Protein AF-A0A832HUF1-F1 (afdb_monomer_lite)

Foldseek 3Di:
DDPVLVVVLVVCCVPPVVLSVLSVVVVVVPPLSVLVVVLCVVQVNDPVCSQVDPPCVPPCNVVRPRDDPDPPPPPDD

pLDDT: mean 89.27, std 15.52, range [40.25, 98.38]

Secondary structure (DSSP, 8-state):
--HHHHHHHHHHHHH-GGGHHHHHHHHTT-HHHHHHHHHHHHTTT-HHHHHH---TT-TTGGG-TT-----------

Sequence (77 aa):
MTDKQKSALAYVEKYFPKYVGILKRAYKGHKISAIKAKCLDCCNFDRISVRECRAERCPLWAVRPYQSKGKGDDETA

Radius of gyration: 15.05 Å; chains: 1; bounding box: 36×25×49 Å

Structure (mmCIF, N/CA/C/O backbone):
data_AF-A0A832HUF1-F1
#
_entry.id   AF-A0A832HUF1-F1
#
loop_
_atom_site.group_PDB
_atom_site.id
_atom_site.type_symbol
_atom_site.label_atom_id
_atom_site.label_alt_id
_atom_site.label_comp_id
_atom_site.label_asym_id
_atom_site.label_entity_id
_atom_site.label_seq_id
_atom_site.pdbx_PDB_ins_code
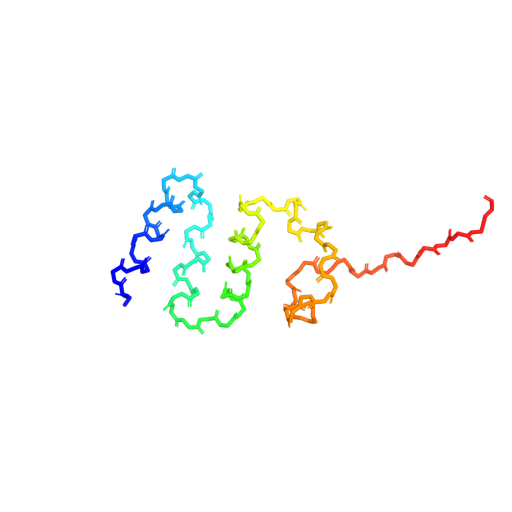_atom_site.Cartn_x
_atom_site.Cartn_y
_atom_site.Cartn_z
_atom_site.occupancy
_atom_site.B_iso_or_equiv
_atom_site.auth_seq_id
_atom_site.auth_comp_id
_atom_site.auth_asym_id
_atom_site.auth_atom_id
_atom_site.pdbx_PDB_model_num
ATOM 1 N N . MET A 1 1 ? -14.150 -0.025 10.958 1.00 85.81 1 MET A N 1
ATOM 2 C CA . MET A 1 1 ? -12.678 -0.138 10.850 1.00 85.81 1 MET A CA 1
ATOM 3 C C . MET A 1 1 ? -12.202 -0.907 12.075 1.00 85.81 1 MET A C 1
ATOM 5 O O . MET A 1 1 ? -12.598 -0.525 13.170 1.00 85.81 1 MET A O 1
ATOM 9 N N . THR A 1 2 ? -11.472 -2.010 11.908 1.00 95.94 2 THR A N 1
ATOM 10 C CA . THR A 1 2 ? -11.022 -2.871 13.024 1.00 95.94 2 THR A CA 1
ATOM 11 C C . THR A 1 2 ? -9.850 -2.241 13.781 1.00 95.94 2 THR A C 1
ATOM 13 O O . THR A 1 2 ? -9.194 -1.340 13.257 1.00 95.94 2 THR A O 1
ATOM 16 N N . ASP A 1 3 ? -9.528 -2.715 14.987 1.00 96.94 3 ASP A N 1
ATOM 17 C CA . ASP A 1 3 ? -8.404 -2.156 15.760 1.00 96.94 3 ASP A CA 1
ATOM 18 C C . ASP A 1 3 ? -7.052 -2.356 15.070 1.00 96.94 3 ASP A C 1
ATOM 20 O O . ASP A 1 3 ? -6.214 -1.454 15.063 1.00 96.94 3 ASP A O 1
ATOM 24 N N . LYS A 1 4 ? -6.883 -3.473 14.352 1.00 96.00 4 LYS A N 1
ATOM 25 C CA . LYS A 1 4 ? -5.707 -3.704 13.499 1.00 96.00 4 LYS A CA 1
ATOM 26 C C . LYS A 1 4 ? -5.581 -2.636 12.408 1.00 96.00 4 LYS A C 1
ATOM 28 O O . LYS A 1 4 ? -4.494 -2.121 12.163 1.00 96.00 4 LYS A O 1
ATOM 33 N N . GLN A 1 5 ? -6.699 -2.259 11.782 1.00 96.56 5 GLN A N 1
ATOM 34 C CA . GLN A 1 5 ? -6.720 -1.203 10.767 1.00 96.56 5 GLN A CA 1
ATOM 35 C C . GLN A 1 5 ? -6.403 0.174 11.367 1.00 96.56 5 GLN A C 1
ATOM 37 O O . GLN A 1 5 ? -5.690 0.949 10.733 1.00 96.56 5 GLN A O 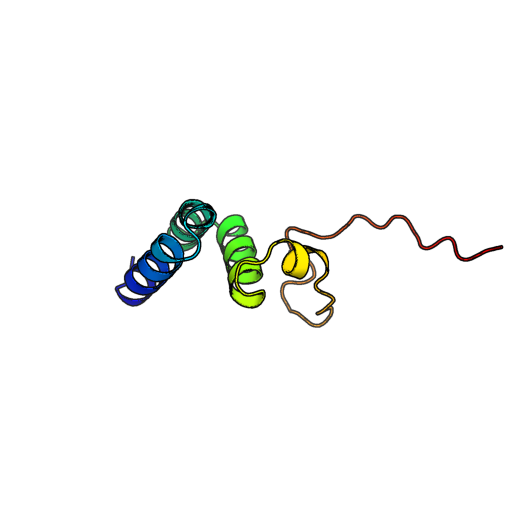1
ATOM 42 N N . LYS A 1 6 ? -6.874 0.470 12.589 1.00 97.38 6 LYS A N 1
ATOM 43 C CA . LYS A 1 6 ? -6.526 1.710 13.307 1.00 97.38 6 LYS A CA 1
ATOM 44 C C . LYS A 1 6 ? -5.030 1.772 13.620 1.00 97.38 6 LYS A C 1
ATOM 46 O O . LYS A 1 6 ? -4.403 2.785 13.334 1.00 97.38 6 LYS A O 1
ATOM 51 N N . SER A 1 7 ? -4.449 0.684 14.131 1.00 97.62 7 SER A N 1
ATOM 52 C CA . SER A 1 7 ? -3.012 0.604 14.429 1.00 97.62 7 SER A CA 1
ATOM 53 C C . SER A 1 7 ? -2.158 0.808 13.177 1.00 97.62 7 SER A C 1
ATOM 55 O O . SER A 1 7 ? -1.204 1.582 13.197 1.00 97.62 7 SER A O 1
ATOM 57 N N . ALA A 1 8 ? -2.516 0.155 12.069 1.00 96.06 8 ALA A N 1
ATOM 58 C CA . ALA A 1 8 ? -1.830 0.345 10.794 1.00 96.06 8 ALA A CA 1
ATOM 59 C C . ALA A 1 8 ? -1.962 1.790 10.284 1.00 96.06 8 ALA A C 1
ATOM 61 O O . ALA A 1 8 ? -1.006 2.356 9.760 1.00 96.06 8 ALA A O 1
ATOM 62 N N . LEU A 1 9 ? -3.133 2.412 10.463 1.00 97.62 9 LEU A N 1
ATOM 63 C CA . LEU A 1 9 ? -3.343 3.803 10.080 1.00 97.62 9 LEU A CA 1
ATOM 64 C C . LEU A 1 9 ? -2.480 4.762 10.908 1.00 97.62 9 LEU A C 1
ATOM 66 O O . LEU A 1 9 ? -1.867 5.644 10.321 1.00 97.62 9 LEU A O 1
ATOM 70 N N . ALA A 1 10 ? -2.383 4.554 12.223 1.00 98.06 10 ALA A N 1
ATOM 71 C CA . ALA A 1 10 ? -1.542 5.356 13.112 1.00 98.06 10 ALA A CA 1
ATOM 72 C C . ALA A 1 10 ? -0.047 5.232 12.767 1.00 98.06 10 ALA A C 1
ATOM 74 O O . ALA A 1 10 ? 0.675 6.227 12.766 1.00 98.06 10 ALA A O 1
ATOM 75 N N . TYR A 1 11 ? 0.415 4.028 12.409 1.00 97.38 11 TYR A N 1
ATOM 76 C CA . TYR A 1 11 ? 1.780 3.817 11.919 1.00 97.38 11 TYR A CA 1
ATOM 77 C C . TYR A 1 11 ? 2.050 4.630 10.645 1.00 97.38 11 TYR A C 1
ATOM 79 O O . TYR A 1 11 ? 3.013 5.394 10.580 1.00 97.38 11 TYR A O 1
ATOM 87 N N . VAL A 1 12 ? 1.167 4.529 9.648 1.00 97.88 12 VAL A N 1
ATOM 88 C CA . VAL A 1 12 ? 1.313 5.280 8.392 1.00 97.88 12 VAL A CA 1
ATOM 89 C C . VAL A 1 12 ? 1.168 6.782 8.611 1.00 97.88 12 VAL A C 1
ATOM 91 O O . VAL A 1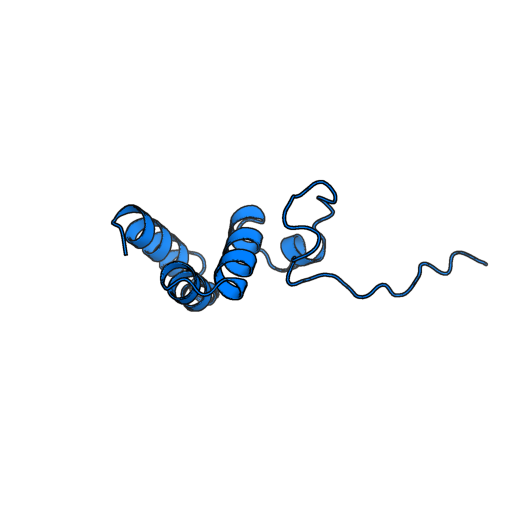 12 ? 1.872 7.549 7.975 1.00 97.88 12 VAL A O 1
ATOM 94 N N . GLU A 1 13 ? 0.311 7.227 9.522 1.00 97.94 13 GLU A N 1
ATOM 95 C CA . GLU A 1 13 ? 0.184 8.643 9.871 1.00 97.94 13 GLU A CA 1
ATOM 96 C C . GLU A 1 13 ? 1.463 9.202 10.494 1.00 97.94 13 GLU A C 1
ATOM 98 O O . GLU A 1 13 ? 1.884 10.298 10.131 1.00 97.94 13 GLU A O 1
ATOM 103 N N . LYS A 1 14 ? 2.129 8.419 11.348 1.00 98.38 14 LYS A N 1
ATOM 104 C CA . LYS A 1 14 ? 3.389 8.806 11.987 1.00 98.38 14 LYS A CA 1
ATOM 105 C C . LYS A 1 14 ? 4.571 8.851 11.015 1.00 98.38 14 LYS A C 1
ATOM 107 O O . LYS A 1 14 ? 5.349 9.797 11.063 1.00 98.38 14 LYS A O 1
ATOM 112 N N . TYR A 1 15 ? 4.733 7.831 10.171 1.00 98.06 15 TYR A N 1
ATOM 113 C CA . TYR A 1 15 ? 5.946 7.667 9.351 1.00 98.06 15 TYR A CA 1
ATOM 114 C C . TYR A 1 15 ? 5.765 8.070 7.885 1.00 98.06 15 TYR A C 1
ATOM 116 O O . TYR A 1 15 ? 6.713 8.510 7.240 1.00 98.06 15 TYR A O 1
ATOM 124 N N . PHE A 1 16 ? 4.549 7.954 7.349 1.00 97.56 16 PHE A N 1
ATOM 125 C CA . PHE A 1 16 ? 4.251 8.186 5.935 1.00 97.56 16 PHE A CA 1
ATOM 126 C C . PHE A 1 16 ? 2.934 8.967 5.731 1.00 97.56 16 PHE A C 1
ATOM 128 O O . PHE A 1 16 ? 2.044 8.513 4.995 1.00 97.56 16 PHE A O 1
ATOM 135 N N . PRO A 1 17 ? 2.780 10.162 6.342 1.00 97.44 17 PRO A N 1
ATOM 136 C CA . PRO A 1 17 ? 1.500 10.876 6.444 1.00 97.44 17 PRO A CA 1
ATOM 137 C C . PRO A 1 17 ? 0.821 11.122 5.088 1.00 97.44 17 PRO A C 1
ATOM 139 O O . PRO A 1 17 ? -0.405 11.080 4.965 1.00 97.44 17 PRO A O 1
ATOM 142 N N . LYS A 1 18 ? 1.618 11.278 4.024 1.00 97.06 18 LYS A N 1
ATOM 143 C CA . LYS A 1 18 ? 1.153 11.433 2.638 1.00 97.06 18 LYS A CA 1
ATOM 144 C C . LYS A 1 18 ? 0.235 10.302 2.155 1.00 97.06 18 LYS A C 1
ATOM 146 O O . LYS A 1 18 ? -0.606 10.533 1.286 1.00 97.06 18 LYS A O 1
ATOM 151 N N . TYR A 1 19 ? 0.376 9.087 2.683 1.00 97.19 19 TYR A N 1
ATOM 152 C CA . TYR A 1 19 ? -0.395 7.924 2.235 1.00 97.19 19 TYR A CA 1
ATOM 153 C C . TYR A 1 19 ? -1.599 7.605 3.127 1.00 97.19 19 TYR A C 1
ATOM 155 O O . TYR A 1 19 ? -2.394 6.736 2.780 1.00 97.19 19 TYR A O 1
ATOM 163 N N . VAL A 1 20 ? -1.835 8.345 4.212 1.00 97.81 20 VAL A N 1
ATOM 164 C CA . VAL A 1 20 ? -2.987 8.125 5.110 1.00 97.81 20 VAL A CA 1
ATOM 165 C C . VAL A 1 20 ? -4.312 8.112 4.343 1.00 97.81 20 VAL A C 1
ATOM 167 O O . VAL A 1 20 ? -5.161 7.244 4.559 1.00 97.81 20 VAL A O 1
ATOM 170 N N . GLY A 1 21 ? -4.486 9.031 3.389 1.00 97.81 21 GLY A N 1
ATOM 171 C CA . GLY A 1 21 ? -5.696 9.103 2.568 1.00 97.81 21 GLY A CA 1
ATOM 172 C C . GLY A 1 21 ? -5.949 7.835 1.744 1.00 97.81 21 GLY A C 1
ATOM 173 O O . GLY A 1 21 ? -7.102 7.424 1.587 1.00 97.81 21 GLY A O 1
ATOM 174 N N . ILE A 1 22 ? -4.893 7.174 1.259 1.00 97.38 22 ILE A N 1
ATOM 175 C CA . ILE A 1 22 ? -5.025 5.956 0.451 1.00 97.38 22 ILE A CA 1
ATOM 176 C C . ILE A 1 22 ? -5.470 4.769 1.302 1.00 97.38 22 ILE A C 1
ATOM 178 O O . ILE A 1 22 ? -6.379 4.042 0.898 1.00 97.38 22 ILE A O 1
ATOM 182 N N . LEU A 1 23 ? -4.921 4.642 2.515 1.00 97.56 23 LEU A N 1
ATOM 183 C CA . LEU A 1 23 ? -5.310 3.613 3.478 1.00 97.56 23 LEU A CA 1
ATOM 184 C C . LEU A 1 23 ? -6.740 3.828 3.983 1.00 97.56 23 LEU A C 1
ATOM 186 O O . LEU A 1 23 ? -7.524 2.881 4.005 1.00 97.56 23 LEU A O 1
ATOM 190 N N . LYS A 1 24 ? -7.130 5.071 4.306 1.00 98.19 24 LYS A N 1
ATOM 191 C CA . LYS A 1 24 ? -8.514 5.392 4.713 1.00 98.19 24 LYS A CA 1
ATOM 192 C C . LYS A 1 24 ? -9.525 4.950 3.653 1.00 98.19 24 LYS A C 1
ATOM 194 O O . LYS A 1 24 ? -10.557 4.377 3.992 1.00 98.19 24 LYS A O 1
ATOM 199 N N . ARG A 1 25 ? -9.236 5.185 2.369 1.00 98.12 25 ARG A N 1
ATOM 200 C CA . ARG A 1 25 ? -10.098 4.743 1.258 1.00 98.12 25 ARG A CA 1
ATOM 201 C C . ARG A 1 25 ? -10.076 3.225 1.084 1.00 98.12 25 ARG A C 1
ATOM 203 O O . ARG A 1 25 ? -11.132 2.634 0.874 1.00 98.12 25 ARG A O 1
ATOM 210 N N . ALA A 1 26 ? -8.911 2.591 1.207 1.00 97.75 26 ALA A N 1
ATOM 211 C CA . ALA A 1 26 ? -8.789 1.136 1.151 1.00 97.75 26 ALA A CA 1
ATOM 212 C C . ALA A 1 26 ? -9.660 0.450 2.217 1.00 97.75 26 ALA A C 1
ATOM 214 O O . ALA A 1 26 ? -10.453 -0.42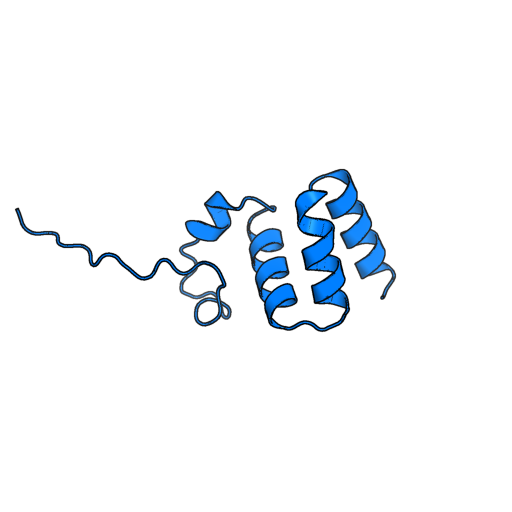6 1.885 1.00 97.75 26 ALA A O 1
ATOM 215 N N . TYR A 1 27 ? -9.606 0.909 3.472 1.00 97.44 27 TYR A N 1
ATOM 216 C CA . TYR A 1 27 ? -10.416 0.359 4.568 1.00 97.44 27 TYR A CA 1
ATOM 217 C C . TYR A 1 27 ? -11.919 0.639 4.452 1.00 97.44 27 TYR A C 1
ATOM 219 O O . TYR A 1 27 ? -12.708 -0.027 5.116 1.00 97.44 27 TYR A O 1
ATOM 227 N N . LYS A 1 28 ? -12.326 1.581 3.593 1.00 97.75 28 LYS A N 1
ATOM 228 C CA . LYS A 1 28 ? -13.729 1.797 3.200 1.00 97.75 28 LYS A CA 1
ATOM 229 C C . LYS A 1 28 ? -14.180 0.899 2.034 1.00 97.75 28 LYS A C 1
ATOM 231 O O . LYS A 1 28 ? -15.305 1.035 1.577 1.00 97.75 28 LYS A O 1
ATOM 236 N N . GLY A 1 29 ? -13.318 0.010 1.532 1.00 96.38 29 GLY A N 1
ATOM 237 C CA . GLY A 1 29 ? -13.651 -0.938 0.462 1.00 96.38 29 GLY A CA 1
ATOM 238 C C . GLY A 1 29 ? -13.377 -0.437 -0.960 1.00 96.38 29 GLY A C 1
ATOM 239 O O . GLY A 1 29 ? -13.745 -1.102 -1.928 1.00 96.38 29 GLY A O 1
ATOM 240 N N . HIS A 1 30 ? -12.703 0.706 -1.139 1.00 97.38 30 HIS A N 1
ATOM 241 C CA . HIS A 1 30 ? -12.337 1.170 -2.480 1.00 97.38 30 HIS A CA 1
ATOM 242 C C . HIS A 1 30 ? -11.251 0.270 -3.090 1.00 97.38 30 HIS A C 1
ATOM 244 O O . HIS A 1 30 ? -10.067 0.434 -2.790 1.00 97.38 30 HIS A O 1
ATOM 250 N N . LYS A 1 31 ? -11.648 -0.635 -3.996 1.00 96.12 31 LYS A N 1
ATOM 251 C CA . LYS A 1 31 ? -10.784 -1.661 -4.617 1.00 96.12 31 LYS A CA 1
ATOM 252 C C . LYS A 1 31 ? -9.461 -1.107 -5.158 1.00 96.12 31 LYS A C 1
ATOM 254 O O . LYS A 1 31 ? -8.394 -1.578 -4.781 1.00 96.12 31 LYS A O 1
ATOM 259 N N . ILE A 1 32 ? -9.511 -0.049 -5.972 1.00 95.25 32 ILE A N 1
ATOM 260 C CA . ILE A 1 32 ? -8.302 0.570 -6.545 1.00 95.25 32 ILE A CA 1
ATOM 261 C C . ILE A 1 32 ? -7.394 1.164 -5.459 1.00 95.25 32 ILE A C 1
ATOM 263 O O . ILE A 1 32 ? -6.172 1.054 -5.540 1.00 95.25 32 ILE A O 1
ATOM 267 N N . SER A 1 33 ? -7.967 1.780 -4.421 1.00 97.19 33 SER A N 1
ATOM 268 C CA . SER A 1 33 ? -7.186 2.290 -3.289 1.00 97.19 33 SER A CA 1
ATOM 269 C C . SER A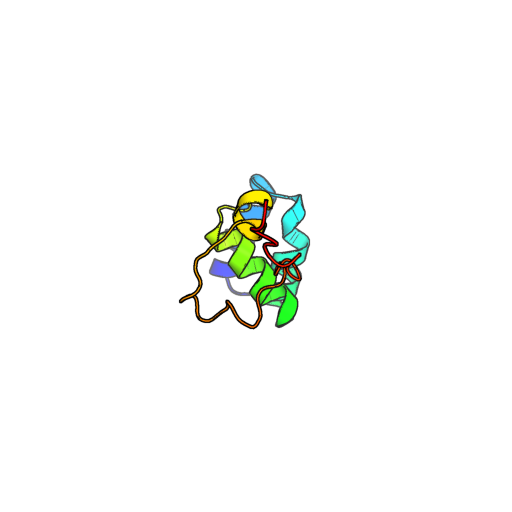 1 33 ? -6.565 1.157 -2.474 1.00 97.19 33 SER A C 1
ATOM 271 O O . SER A 1 33 ? -5.435 1.315 -2.032 1.00 97.19 33 SER A O 1
ATOM 273 N N . ALA A 1 34 ? -7.249 0.019 -2.322 1.00 97.62 34 ALA A N 1
ATOM 274 C CA . ALA A 1 34 ? -6.709 -1.159 -1.645 1.00 97.62 34 ALA A CA 1
ATOM 275 C C . ALA A 1 34 ? -5.516 -1.763 -2.398 1.00 97.62 34 ALA A C 1
ATOM 277 O O . ALA A 1 34 ? -4.486 -2.022 -1.783 1.00 97.62 34 ALA A O 1
ATOM 278 N N . ILE A 1 35 ? -5.601 -1.888 -3.727 1.00 96.81 35 ILE A N 1
ATOM 279 C CA . ILE A 1 35 ? -4.473 -2.344 -4.555 1.00 96.81 35 ILE A CA 1
ATOM 280 C C . ILE A 1 35 ? -3.291 -1.374 -4.424 1.00 96.81 35 ILE A C 1
ATOM 282 O O . ILE A 1 35 ? -2.173 -1.797 -4.138 1.00 96.81 35 ILE A O 1
ATOM 286 N N . LYS A 1 36 ? -3.533 -0.060 -4.554 1.00 96.19 36 LYS A N 1
ATOM 287 C CA . LYS A 1 36 ? -2.479 0.956 -4.387 1.00 96.19 36 LYS A CA 1
ATOM 288 C C . LYS A 1 36 ? -1.844 0.912 -2.994 1.00 96.19 36 LYS A C 1
ATOM 290 O O . LYS A 1 36 ? -0.623 0.962 -2.889 1.00 96.19 36 LYS A O 1
ATOM 295 N N . ALA A 1 37 ? -2.661 0.811 -1.944 1.00 97.06 37 ALA A N 1
ATOM 296 C CA . ALA A 1 37 ? -2.193 0.690 -0.568 1.00 97.06 37 ALA A CA 1
ATOM 297 C C . ALA A 1 37 ? -1.331 -0.563 -0.388 1.00 97.06 37 ALA A C 1
ATOM 299 O O . ALA A 1 37 ? -0.281 -0.470 0.236 1.00 97.06 37 ALA A O 1
ATOM 300 N N . LYS A 1 38 ? -1.716 -1.700 -0.988 1.00 97.62 38 LYS A N 1
ATOM 301 C CA . LYS A 1 38 ? -0.928 -2.930 -0.891 1.00 97.62 38 LYS A CA 1
ATOM 302 C C . LYS A 1 38 ? 0.410 -2.836 -1.618 1.00 97.62 38 LYS A C 1
ATOM 304 O O . LYS A 1 38 ? 1.403 -3.327 -1.096 1.00 97.62 38 LYS A O 1
ATOM 309 N N . CYS A 1 39 ? 0.457 -2.196 -2.787 1.00 97.00 39 CYS A N 1
ATOM 310 C CA . CYS A 1 39 ? 1.726 -1.950 -3.474 1.00 97.00 39 CYS A CA 1
ATOM 311 C C . CYS A 1 39 ? 2.656 -1.066 -2.635 1.00 97.00 39 CYS A C 1
ATOM 313 O O . CYS A 1 39 ? 3.830 -1.386 -2.509 1.00 97.00 39 CYS A O 1
ATOM 315 N N . LEU A 1 40 ? 2.131 0.011 -2.040 1.00 96.69 40 LEU A N 1
ATOM 316 C CA . LEU A 1 40 ? 2.912 0.884 -1.160 1.00 96.69 40 LEU A CA 1
ATOM 317 C C . LEU A 1 40 ? 3.424 0.124 0.066 1.00 96.69 40 LEU A C 1
ATOM 319 O O . LEU A 1 40 ? 4.618 0.142 0.314 1.00 96.69 40 LEU A O 1
ATOM 323 N N . ASP A 1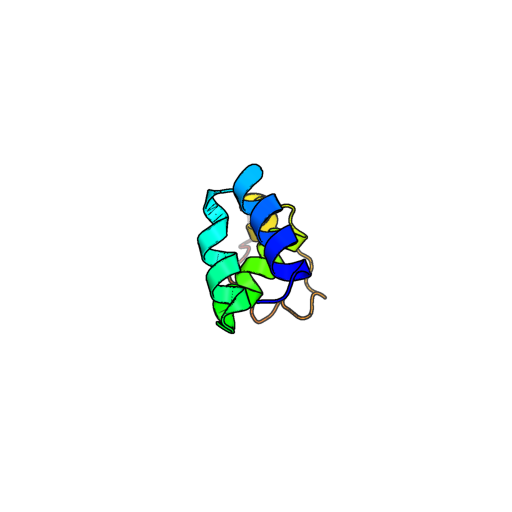 41 ? 2.551 -0.591 0.773 1.00 97.06 41 ASP A N 1
ATOM 324 C CA . ASP A 1 41 ? 2.904 -1.431 1.925 1.00 97.06 41 ASP A CA 1
ATOM 325 C C . ASP A 1 41 ? 4.013 -2.445 1.584 1.00 97.06 41 ASP A C 1
ATOM 327 O O . ASP A 1 41 ? 5.025 -2.528 2.273 1.00 97.06 41 ASP A O 1
ATOM 331 N N . CYS A 1 42 ? 3.879 -3.151 0.456 1.00 97.06 42 CYS A N 1
ATOM 332 C CA . CYS A 1 42 ? 4.858 -4.137 -0.009 1.00 97.06 42 CYS A CA 1
ATOM 333 C C . CYS A 1 42 ? 6.237 -3.534 -0.329 1.00 97.06 42 CYS A C 1
ATOM 335 O O . CYS A 1 42 ? 7.248 -4.216 -0.195 1.00 97.06 42 CYS A O 1
ATOM 337 N N . CYS A 1 43 ? 6.277 -2.279 -0.773 1.00 96.38 43 CYS A N 1
ATOM 338 C CA . CYS A 1 43 ? 7.497 -1.561 -1.140 1.00 96.38 43 CYS A CA 1
ATOM 339 C C . CYS A 1 43 ? 7.903 -0.533 -0.074 1.00 96.38 43 CYS A C 1
ATOM 341 O O . CYS A 1 43 ? 8.496 0.491 -0.406 1.00 96.38 43 CYS A O 1
ATOM 343 N N . ASN A 1 44 ? 7.543 -0.766 1.194 1.00 96.12 44 ASN A N 1
ATOM 344 C CA . ASN A 1 44 ? 7.889 0.097 2.327 1.00 96.12 44 ASN A CA 1
ATOM 345 C C . ASN A 1 44 ? 7.566 1.591 2.100 1.00 96.12 44 ASN A C 1
ATOM 347 O O . ASN A 1 44 ? 8.340 2.484 2.434 1.00 96.12 44 ASN A O 1
ATOM 351 N N . PHE A 1 45 ? 6.422 1.855 1.471 1.00 95.88 45 PHE A N 1
ATOM 352 C CA . PHE A 1 45 ? 5.916 3.180 1.108 1.00 95.88 45 PHE A CA 1
ATOM 353 C C . PHE A 1 45 ? 6.837 4.010 0.191 1.00 95.88 45 PHE A C 1
ATOM 355 O O . PHE A 1 45 ? 6.591 5.207 -0.006 1.00 95.88 45 PHE A O 1
ATOM 362 N N . ASP A 1 46 ? 7.825 3.383 -0.453 1.00 94.38 46 ASP A N 1
ATOM 363 C CA . ASP A 1 46 ? 8.666 4.018 -1.463 1.00 94.38 46 ASP A CA 1
ATOM 364 C C . ASP A 1 46 ? 8.041 3.921 -2.862 1.00 94.38 46 ASP A C 1
ATOM 366 O O . ASP A 1 46 ? 7.876 2.851 -3.452 1.00 94.38 46 ASP A O 1
ATOM 370 N N . ARG A 1 47 ? 7.705 5.077 -3.437 1.00 92.25 47 ARG A N 1
ATOM 371 C CA . ARG A 1 47 ? 7.071 5.154 -4.760 1.00 92.25 47 ARG A CA 1
ATOM 372 C C . ARG A 1 47 ? 7.996 4.757 -5.899 1.00 92.25 47 ARG A C 1
ATOM 374 O O . ARG A 1 47 ? 7.475 4.333 -6.933 1.00 92.25 47 ARG A O 1
ATOM 381 N N . ILE A 1 48 ? 9.304 4.945 -5.747 1.00 91.94 48 ILE A N 1
ATOM 382 C CA . ILE A 1 48 ? 10.272 4.589 -6.788 1.00 91.94 48 ILE A CA 1
ATOM 383 C C . ILE A 1 48 ? 10.333 3.065 -6.879 1.00 91.94 48 ILE A C 1
ATOM 385 O O . ILE A 1 48 ? 10.025 2.516 -7.936 1.00 91.94 48 ILE A O 1
ATOM 389 N N . SER A 1 49 ? 10.517 2.387 -5.744 1.00 93.94 49 SER A N 1
ATOM 390 C CA . SER A 1 49 ? 10.436 0.926 -5.638 1.00 93.94 49 SER A CA 1
ATOM 391 C C . SER A 1 49 ? 9.114 0.370 -6.167 1.00 93.94 49 SER A C 1
ATOM 393 O O . SER A 1 49 ? 9.102 -0.621 -6.896 1.00 93.94 49 SER A O 1
ATOM 395 N N . VAL A 1 50 ? 7.978 1.023 -5.880 1.00 93.88 50 VAL A N 1
ATOM 396 C CA . VAL A 1 50 ? 6.689 0.604 -6.455 1.00 93.88 50 VAL A CA 1
ATOM 397 C C . VAL A 1 50 ? 6.682 0.707 -7.979 1.00 93.88 50 VAL A C 1
ATOM 399 O O . VAL A 1 50 ? 6.072 -0.149 -8.612 1.00 93.88 50 VAL A O 1
ATOM 402 N N . ARG A 1 51 ? 7.295 1.730 -8.584 1.00 91.50 51 ARG A N 1
ATOM 403 C CA . ARG A 1 51 ? 7.376 1.890 -10.047 1.00 91.50 51 ARG A CA 1
ATOM 404 C C . ARG A 1 51 ? 8.281 0.826 -10.668 1.00 91.50 51 ARG A C 1
ATOM 406 O O . ARG A 1 51 ? 7.902 0.227 -11.666 1.00 91.50 51 ARG A O 1
ATOM 413 N N . GLU A 1 52 ? 9.422 0.567 -10.044 1.00 92.00 52 GLU A N 1
ATOM 414 C CA . GLU A 1 52 ? 10.471 -0.331 -10.544 1.00 92.00 52 GLU A CA 1
ATOM 415 C C . GLU A 1 52 ? 10.263 -1.801 -10.159 1.00 92.00 52 GLU A C 1
ATOM 417 O O . GLU A 1 52 ? 11.019 -2.668 -10.584 1.00 92.00 52 GLU A O 1
ATOM 422 N N . CYS A 1 53 ? 9.218 -2.109 -9.386 1.00 93.12 53 CYS A N 1
ATOM 423 C CA . CYS A 1 53 ? 8.880 -3.468 -8.979 1.00 93.12 53 CYS A CA 1
ATOM 424 C C . CYS A 1 53 ? 8.746 -4.413 -10.192 1.00 93.12 53 CYS A C 1
ATOM 426 O O . CYS A 1 53 ? 7.839 -4.242 -11.014 1.00 93.12 53 CYS A O 1
ATOM 428 N N . ARG A 1 54 ? 9.610 -5.441 -10.241 1.00 92.62 54 ARG A N 1
ATOM 429 C CA . ARG A 1 54 ? 9.653 -6.524 -11.249 1.00 92.62 54 ARG A CA 1
ATOM 430 C C . ARG A 1 54 ? 9.116 -7.864 -10.731 1.00 92.62 54 ARG A C 1
ATOM 432 O O . ARG A 1 54 ? 9.487 -8.928 -11.214 1.00 92.62 54 ARG A O 1
ATOM 439 N N . ALA A 1 55 ? 8.261 -7.845 -9.708 1.00 93.88 55 ALA A N 1
ATOM 440 C CA . ALA A 1 55 ? 7.617 -9.057 -9.206 1.00 93.88 55 ALA A CA 1
ATOM 441 C C . ALA A 1 55 ? 6.521 -9.525 -10.183 1.00 93.88 55 ALA A C 1
ATOM 443 O O . ALA A 1 55 ? 5.334 -9.433 -9.888 1.00 93.88 55 ALA A O 1
ATOM 444 N N . GLU A 1 56 ? 6.907 -10.006 -11.362 1.00 92.00 56 GLU A N 1
ATOM 445 C CA . GLU A 1 56 ? 5.994 -10.375 -12.455 1.00 92.00 56 GLU A CA 1
ATOM 446 C C . GLU A 1 56 ? 5.059 -11.529 -12.081 1.00 92.00 56 GLU A C 1
ATOM 448 O O . GLU A 1 56 ? 3.909 -11.571 -12.504 1.00 92.00 56 GLU A O 1
ATOM 453 N N . ARG A 1 57 ? 5.511 -12.416 -11.185 1.00 95.81 57 ARG A N 1
ATOM 454 C CA . ARG A 1 57 ? 4.687 -13.488 -10.600 1.00 95.81 57 ARG A CA 1
ATOM 455 C C . ARG A 1 57 ? 3.727 -13.003 -9.506 1.00 95.81 57 ARG A C 1
ATOM 457 O O . ARG A 1 57 ? 3.004 -13.808 -8.923 1.00 95.81 57 ARG A O 1
ATOM 464 N N . CYS A 1 58 ? 3.727 -11.711 -9.173 1.00 95.75 58 CYS A N 1
ATOM 465 C CA . CYS A 1 58 ? 2.797 -11.153 -8.200 1.00 95.75 58 CYS A CA 1
ATOM 466 C C . CYS A 1 58 ? 1.362 -11.273 -8.737 1.00 95.75 58 CYS A C 1
ATOM 468 O O . CYS A 1 58 ? 1.091 -10.802 -9.842 1.00 95.75 58 CYS A O 1
ATOM 470 N N . PRO A 1 59 ? 0.397 -11.781 -7.952 1.00 95.94 59 PRO A N 1
ATOM 471 C CA . PRO A 1 59 ? -0.998 -11.876 -8.392 1.00 95.94 59 PRO A CA 1
ATOM 472 C C . PRO A 1 59 ? -1.640 -10.508 -8.677 1.00 95.94 59 PRO A C 1
ATOM 474 O O . PRO A 1 59 ? -2.672 -10.429 -9.335 1.00 95.94 59 PRO A O 1
ATOM 477 N N . LEU A 1 60 ? -1.035 -9.412 -8.205 1.00 95.31 60 LEU A N 1
ATOM 478 C CA . LEU A 1 60 ? -1.480 -8.050 -8.501 1.00 95.31 60 LEU A CA 1
ATOM 479 C C . LEU A 1 60 ? -0.845 -7.461 -9.769 1.00 95.31 60 LEU A C 1
ATOM 481 O O . LEU A 1 60 ? -1.167 -6.324 -10.104 1.00 95.31 60 LEU A O 1
ATOM 485 N N . TRP A 1 61 ? 0.042 -8.181 -10.470 1.00 93.31 61 TRP A N 1
ATOM 486 C CA . TRP A 1 61 ? 0.794 -7.653 -11.615 1.00 93.31 61 TRP A CA 1
ATOM 487 C C . TRP A 1 61 ? -0.114 -7.039 -12.683 1.00 93.31 61 TRP A C 1
ATOM 489 O O . TRP A 1 61 ? 0.091 -5.891 -13.067 1.00 93.31 61 TRP A O 1
ATOM 499 N N . ALA A 1 62 ? -1.166 -7.755 -13.087 1.00 91.69 62 ALA A N 1
ATOM 500 C CA . ALA A 1 62 ? -2.107 -7.320 -14.122 1.00 91.69 62 ALA A CA 1
ATOM 501 C C . ALA A 1 62 ? -2.969 -6.109 -13.722 1.00 91.69 62 ALA A C 1
ATOM 503 O O . ALA A 1 62 ? -3.519 -5.427 -14.580 1.00 91.69 62 ALA A O 1
ATOM 504 N N . VAL A 1 63 ? -3.100 -5.838 -12.422 1.00 92.50 63 VAL A N 1
ATOM 505 C CA . VAL A 1 63 ? -3.930 -4.748 -11.884 1.00 92.50 63 VAL A CA 1
ATOM 506 C C . VAL A 1 63 ? -3.092 -3.691 -11.165 1.00 92.50 63 VAL A C 1
ATOM 508 O O . VAL A 1 63 ? -3.630 -2.855 -10.431 1.00 92.50 63 VAL A O 1
ATOM 511 N N . ARG A 1 64 ? -1.763 -3.721 -11.341 1.00 89.75 64 ARG A N 1
ATOM 512 C CA . ARG A 1 64 ? -0.857 -2.806 -10.650 1.00 89.75 64 ARG A CA 1
ATOM 513 C C . ARG A 1 64 ? -1.111 -1.369 -11.113 1.00 89.75 64 ARG A C 1
ATOM 515 O O . ARG A 1 64 ? -1.223 -1.113 -12.307 1.00 89.75 64 ARG A O 1
ATOM 522 N N . PRO A 1 65 ? -1.099 -0.383 -10.202 1.00 80.62 65 PRO A N 1
ATOM 523 C CA . PRO A 1 65 ? -1.415 1.000 -10.562 1.00 80.62 65 PRO A CA 1
ATOM 524 C C . PRO A 1 65 ? -0.308 1.718 -11.347 1.00 80.62 65 PRO A C 1
ATOM 526 O O . PRO A 1 65 ? -0.521 2.842 -11.792 1.00 80.62 65 PRO A O 1
ATOM 529 N N . TYR A 1 66 ? 0.884 1.121 -11.434 1.00 73.88 66 TYR A N 1
ATOM 530 C CA . TYR A 1 66 ? 2.126 1.785 -11.840 1.00 73.88 66 TYR A CA 1
ATOM 531 C C . TYR A 1 66 ? 2.862 1.016 -12.939 1.00 73.88 66 TYR A C 1
ATOM 533 O O . TYR A 1 66 ? 4.089 0.994 -12.961 1.00 73.88 66 TYR A O 1
ATOM 541 N N . GLN A 1 67 ? 2.119 0.361 -13.831 1.00 74.12 67 GLN A N 1
ATOM 542 C CA . GLN A 1 67 ? 2.700 -0.204 -15.042 1.00 74.12 67 GLN A CA 1
ATOM 543 C C . GLN A 1 67 ? 3.152 0.950 -15.944 1.00 74.12 67 GLN A C 1
ATOM 545 O O . GLN A 1 67 ? 2.340 1.767 -16.385 1.00 74.12 67 GLN A O 1
ATOM 550 N N . SER A 1 68 ? 4.454 1.042 -16.203 1.00 65.06 68 SER A N 1
ATOM 551 C CA . SER A 1 68 ? 4.947 1.807 -17.342 1.00 65.06 68 SER A CA 1
ATOM 552 C C . SER A 1 68 ? 4.376 1.152 -18.594 1.00 65.06 68 SER A C 1
ATOM 554 O O . SER A 1 68 ? 4.699 0.004 -18.886 1.00 65.06 68 SER A O 1
ATOM 556 N N . LYS A 1 69 ? 3.505 1.859 -19.325 1.00 59.69 69 LYS A N 1
ATOM 557 C CA . LYS A 1 69 ? 3.248 1.515 -20.727 1.00 59.69 69 LYS A CA 1
ATOM 558 C C . LYS A 1 69 ? 4.618 1.539 -21.400 1.00 59.69 69 LYS A C 1
ATOM 560 O O . LYS A 1 69 ? 5.242 2.600 -21.412 1.00 59.69 69 LYS A O 1
ATOM 565 N N . GLY A 1 70 ? 5.126 0.375 -21.797 1.00 52.00 70 GLY A N 1
ATOM 566 C CA . GLY A 1 70 ? 6.484 0.242 -22.308 1.00 52.00 70 GLY A CA 1
ATOM 567 C C . GLY A 1 70 ? 6.739 1.263 -23.413 1.00 52.00 70 GLY A C 1
ATOM 568 O O . GLY A 1 70 ? 5.952 1.372 -24.351 1.00 52.00 70 GLY A O 1
ATOM 569 N N . LYS A 1 71 ? 7.836 2.014 -23.304 1.00 44.41 71 LYS A N 1
ATOM 570 C CA . LYS A 1 71 ? 8.616 2.256 -24.513 1.00 44.41 71 LYS A CA 1
ATOM 571 C C . LYS A 1 71 ? 9.235 0.897 -24.803 1.00 44.41 71 LYS A C 1
ATOM 573 O O . LYS A 1 71 ? 9.921 0.388 -23.926 1.00 44.41 71 LYS A O 1
ATOM 578 N N . GLY A 1 72 ? 8.854 0.287 -25.923 1.00 45.09 72 GLY A N 1
ATOM 579 C CA . GLY A 1 72 ? 9.473 -0.951 -26.373 1.00 45.09 72 GLY A CA 1
ATOM 580 C C . GLY A 1 72 ? 10.982 -0.766 -26.393 1.00 45.09 72 GLY A C 1
ATOM 581 O O . GLY A 1 72 ? 11.471 0.307 -26.756 1.00 45.09 72 GLY A O 1
ATOM 582 N N . ASP A 1 73 ? 11.678 -1.784 -25.922 1.00 51.75 73 ASP A N 1
ATOM 583 C CA . ASP A 1 73 ? 13.124 -1.848 -25.924 1.00 51.75 73 ASP A CA 1
ATOM 584 C C . ASP A 1 73 ? 13.548 -2.006 -27.395 1.00 51.75 73 ASP A C 1
ATOM 586 O O . ASP A 1 73 ? 13.559 -3.106 -27.940 1.00 51.75 73 ASP A O 1
ATOM 590 N N . ASP A 1 74 ? 13.778 -0.882 -28.076 1.00 48.50 74 ASP A N 1
ATOM 591 C CA . ASP A 1 74 ? 14.449 -0.846 -29.376 1.00 48.50 74 ASP A CA 1
ATOM 592 C C . ASP A 1 74 ? 15.945 -1.047 -29.117 1.00 48.50 74 ASP A C 1
ATOM 594 O O . ASP A 1 74 ? 16.721 -0.106 -28.960 1.00 48.50 74 ASP A O 1
ATOM 598 N N . GLU A 1 75 ? 16.323 -2.310 -28.945 1.00 56.88 75 GLU A N 1
ATOM 599 C CA . GLU A 1 75 ? 17.709 -2.759 -28.981 1.00 56.88 75 GLU A CA 1
ATOM 600 C C . GLU A 1 75 ? 18.052 -3.066 -30.443 1.00 56.88 75 GLU A C 1
ATOM 602 O O . GLU A 1 75 ? 17.941 -4.202 -30.901 1.00 56.88 75 GLU A O 1
ATOM 607 N N . THR A 1 76 ? 18.405 -2.040 -31.224 1.00 49.84 76 THR A N 1
ATOM 608 C CA . THR A 1 76 ? 19.171 -2.199 -32.472 1.00 49.84 76 THR A CA 1
ATOM 609 C C . THR A 1 76 ? 19.961 -0.923 -32.798 1.00 49.84 76 THR A C 1
ATOM 611 O O . THR A 1 76 ? 19.431 -0.023 -33.441 1.00 49.84 76 THR A O 1
ATOM 614 N N . ALA A 1 77 ? 21.228 -0.859 -32.368 1.00 40.25 77 ALA A N 1
ATOM 615 C CA . ALA A 1 77 ? 22.374 -0.260 -33.083 1.00 40.25 77 ALA A CA 1
ATOM 616 C C . ALA A 1 77 ? 23.641 -0.324 -32.218 1.00 40.25 77 ALA A C 1
ATOM 618 O O . ALA A 1 77 ? 23.644 0.289 -31.126 1.00 40.25 77 ALA A O 1
#